Protein AF-T1BFG1-F1 (afdb_monomer_lite)

Structure (mmCIF, N/CA/C/O backbone):
data_AF-T1BFG1-F1
#
_entry.id   AF-T1BFG1-F1
#
loop_
_atom_site.group_PDB
_atom_site.id
_atom_site.type_symbol
_atom_site.label_atom_id
_atom_site.label_alt_id
_atom_site.label_comp_id
_atom_site.label_asym_id
_atom_site.label_entity_id
_atom_site.label_seq_id
_atom_site.pdbx_PDB_ins_code
_atom_site.Cartn_x
_atom_site.Cartn_y
_atom_site.Cartn_z
_atom_site.occupancy
_atom_site.B_iso_or_equiv
_atom_site.auth_seq_id
_atom_site.auth_comp_id
_atom_site.auth_asym_id
_atom_site.auth_atom_id
_atom_site.pdbx_PDB_model_num
ATOM 1 N N . TYR A 1 1 ? 4.285 -3.691 -16.766 1.00 89.69 1 TYR A N 1
ATOM 2 C CA . TYR A 1 1 ? 3.322 -4.599 -16.116 1.00 89.69 1 TYR A CA 1
ATOM 3 C C . TYR A 1 1 ? 1.892 -4.158 -16.398 1.00 89.69 1 TYR A C 1
ATOM 5 O O . TYR A 1 1 ? 1.257 -4.828 -17.195 1.00 89.69 1 TYR A O 1
ATOM 13 N N . CYS A 1 2 ? 1.431 -3.013 -15.870 1.00 93.19 2 CYS A N 1
ATOM 14 C CA . CYS A 1 2 ? 0.023 -2.581 -15.947 1.00 93.19 2 CYS A CA 1
ATOM 15 C C . CYS A 1 2 ? -0.568 -2.592 -17.368 1.00 93.19 2 CYS A C 1
ATOM 17 O O . CYS A 1 2 ? -1.592 -3.225 -17.583 1.00 93.19 2 CYS A O 1
ATOM 19 N N . LEU A 1 3 ? 0.135 -2.016 -18.354 1.00 92.94 3 LEU A N 1
ATOM 20 C CA . LEU A 1 3 ? -0.290 -2.038 -19.765 1.00 92.94 3 LEU A CA 1
ATOM 21 C C . LEU A 1 3 ? -0.513 -3.460 -20.305 1.00 92.94 3 LEU A C 1
ATOM 23 O O . LEU A 1 3 ? -1.530 -3.730 -20.931 1.00 92.94 3 LEU A O 1
ATOM 27 N N . ASN A 1 4 ? 0.409 -4.384 -20.024 1.00 95.75 4 ASN A N 1
ATOM 28 C CA . ASN A 1 4 ? 0.302 -5.776 -20.476 1.00 95.75 4 ASN A CA 1
ATOM 29 C C . ASN A 1 4 ? -0.800 -6.546 -19.735 1.00 95.75 4 ASN A C 1
ATOM 31 O O . ASN 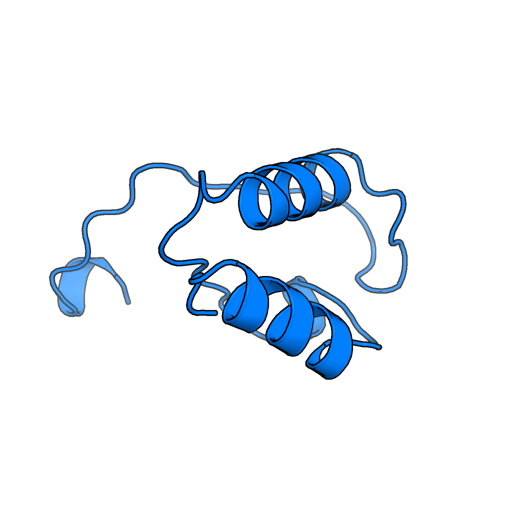A 1 4 ? -1.307 -7.529 -20.260 1.00 95.75 4 ASN A O 1
ATOM 35 N N . ALA A 1 5 ? -1.150 -6.111 -18.523 1.00 93.50 5 ALA A N 1
ATOM 36 C CA . ALA A 1 5 ? -2.222 -6.683 -17.716 1.00 93.50 5 ALA A CA 1
ATOM 37 C C . ALA A 1 5 ? -3.598 -6.049 -18.007 1.00 93.50 5 ALA A C 1
ATOM 39 O O . ALA A 1 5 ? -4.577 -6.424 -17.371 1.00 93.50 5 ALA A O 1
ATOM 40 N N . GLY A 1 6 ? -3.685 -5.080 -18.930 1.00 94.81 6 GLY A N 1
ATOM 41 C CA . GLY A 1 6 ? -4.924 -4.345 -19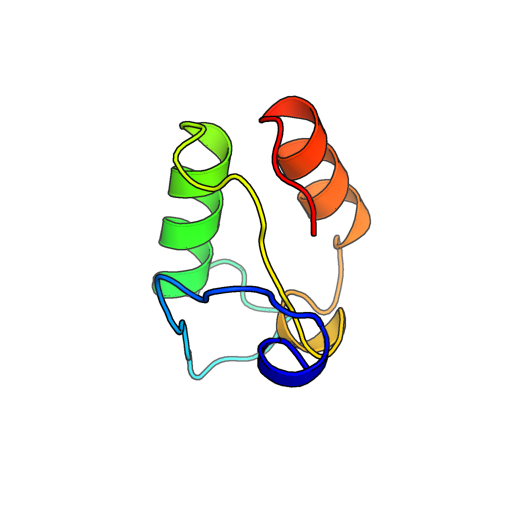.207 1.00 94.81 6 GLY A CA 1
ATOM 42 C C . GLY A 1 6 ? -5.377 -3.440 -18.057 1.00 94.81 6 GLY A C 1
ATOM 43 O O . GLY A 1 6 ? -6.541 -3.057 -18.003 1.00 94.81 6 GLY A O 1
ATOM 44 N N . ILE A 1 7 ? -4.472 -3.107 -17.132 1.00 94.62 7 ILE A N 1
ATOM 45 C CA . ILE A 1 7 ? -4.760 -2.251 -15.982 1.00 94.62 7 ILE A CA 1
ATOM 46 C C . ILE A 1 7 ? -4.507 -0.796 -16.383 1.00 94.62 7 ILE A C 1
ATOM 48 O O . ILE A 1 7 ? -3.365 -0.417 -16.674 1.00 94.62 7 ILE A O 1
ATOM 52 N N . ALA A 1 8 ? -5.566 0.013 -16.377 1.00 95.06 8 ALA A N 1
ATOM 53 C CA . ALA A 1 8 ? -5.457 1.465 -16.458 1.00 95.06 8 ALA A CA 1
ATOM 54 C C . ALA A 1 8 ? -4.918 2.007 -15.127 1.00 95.06 8 ALA A C 1
ATOM 56 O O . ALA A 1 8 ? -5.344 1.570 -14.063 1.00 95.06 8 ALA A O 1
ATOM 57 N N . VAL A 1 9 ? -3.944 2.914 -15.193 1.00 95.12 9 VAL A N 1
ATOM 58 C CA . VAL A 1 9 ? -3.342 3.537 -14.007 1.00 95.12 9 VAL A CA 1
ATOM 59 C C . VAL A 1 9 ? -3.815 4.979 -13.936 1.00 95.12 9 VAL A C 1
ATOM 61 O O . VAL A 1 9 ? -3.509 5.752 -14.844 1.00 95.12 9 VAL A O 1
ATOM 64 N N . ASP A 1 10 ? -4.521 5.332 -12.865 1.00 96.25 10 ASP A N 1
ATOM 65 C CA . ASP A 1 10 ? -5.030 6.691 -12.651 1.00 96.25 10 ASP A CA 1
ATOM 66 C C . ASP A 1 10 ? -3.932 7.660 -12.193 1.00 96.25 10 ASP A C 1
ATOM 68 O O . ASP A 1 10 ? -3.884 8.810 -12.628 1.00 96.25 10 ASP A O 1
ATOM 72 N N . GLU A 1 11 ? -3.014 7.197 -11.338 1.00 96.06 11 GLU A N 1
ATOM 73 C CA . GLU A 1 11 ? -1.973 8.036 -10.745 1.00 96.06 11 GLU A CA 1
ATOM 74 C C . GLU A 1 11 ? -0.652 7.282 -10.538 1.00 96.06 11 GLU A C 1
ATOM 76 O O . GLU A 1 11 ? -0.624 6.126 -10.117 1.00 96.06 11 GLU A O 1
ATOM 81 N N . TRP A 1 12 ? 0.464 7.975 -10.786 1.00 94.88 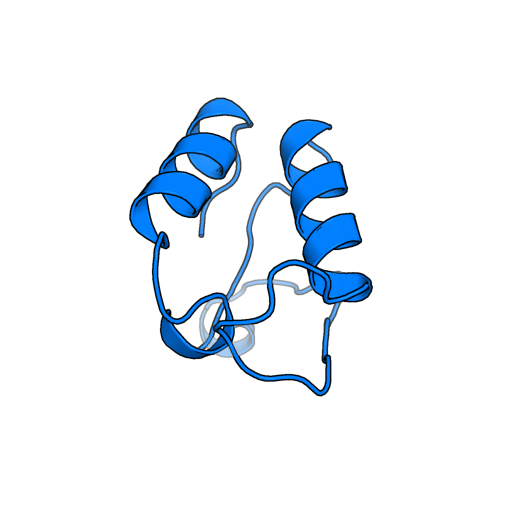12 TRP A N 1
ATOM 82 C CA . TRP A 1 12 ? 1.813 7.501 -10.476 1.00 94.88 12 TRP A CA 1
ATOM 83 C C . TRP A 1 12 ? 2.391 8.281 -9.295 1.00 94.88 12 TRP A C 1
ATOM 85 O O . TRP A 1 12 ? 2.555 9.501 -9.362 1.00 94.88 12 TRP A O 1
ATOM 95 N N . ILE A 1 13 ? 2.745 7.574 -8.219 1.00 93.75 13 ILE A N 1
ATOM 96 C CA . ILE A 1 13 ? 3.289 8.176 -6.998 1.00 93.75 13 ILE A CA 1
ATOM 97 C C . ILE A 1 13 ? 4.765 7.804 -6.853 1.00 93.75 13 ILE A C 1
ATOM 99 O O . ILE A 1 13 ? 5.118 6.649 -6.629 1.00 93.75 13 ILE A O 1
ATOM 103 N N . GLU A 1 14 ? 5.636 8.810 -6.911 1.00 93.56 14 GLU A N 1
ATOM 104 C CA . GLU A 1 14 ? 7.073 8.660 -6.662 1.00 93.56 14 GLU A CA 1
ATOM 105 C C . GLU A 1 14 ? 7.528 9.532 -5.494 1.00 93.56 14 GLU A C 1
ATOM 107 O O . GLU A 1 14 ? 7.180 10.715 -5.413 1.00 93.56 14 GLU A O 1
ATOM 112 N N . GLU A 1 15 ? 8.343 8.976 -4.600 1.00 92.88 15 GLU A N 1
ATOM 113 C CA . GLU A 1 15 ? 8.851 9.694 -3.436 1.00 92.88 15 GLU A CA 1
ATOM 114 C C . GLU A 1 15 ? 10.287 9.303 -3.085 1.00 92.88 15 GLU A C 1
ATOM 116 O O . GLU A 1 15 ? 10.641 8.124 -3.030 1.00 92.88 15 GLU A O 1
ATOM 121 N N . ILE A 1 16 ? 11.107 10.311 -2.782 1.00 90.25 16 ILE A N 1
ATOM 122 C CA . ILE A 1 16 ? 12.476 10.123 -2.307 1.00 90.25 16 ILE A CA 1
ATOM 123 C C . ILE A 1 16 ? 12.456 9.940 -0.788 1.00 90.25 16 ILE A C 1
ATOM 125 O O . ILE A 1 16 ? 12.033 10.818 -0.038 1.00 90.25 16 ILE A O 1
ATOM 129 N N . GLY A 1 17 ? 12.958 8.799 -0.326 1.00 88.44 17 GLY A N 1
ATOM 130 C CA . GLY A 1 17 ? 13.124 8.489 1.089 1.00 88.44 17 GLY A CA 1
ATOM 131 C C . GLY A 1 17 ? 13.305 6.990 1.312 1.00 88.44 17 GLY A C 1
ATOM 132 O O . GLY A 1 17 ? 12.948 6.178 0.464 1.00 88.44 17 GLY A O 1
ATOM 133 N N . GLY A 1 18 ? 13.888 6.609 2.448 1.00 88.81 18 GLY A N 1
ATOM 134 C CA . GLY A 1 18 ? 14.082 5.196 2.776 1.00 88.81 18 GLY A CA 1
ATOM 135 C C . GLY A 1 18 ? 12.774 4.518 3.184 1.00 88.81 18 GLY A C 1
ATOM 136 O O . GLY A 1 18 ? 11.965 5.126 3.881 1.00 88.81 18 GLY A O 1
ATOM 137 N N . GLY A 1 19 ? 12.606 3.236 2.851 1.00 87.81 19 GLY A N 1
ATOM 138 C CA . GLY A 1 19 ? 11.425 2.446 3.237 1.00 87.81 19 GLY A CA 1
ATOM 139 C C . GLY A 1 19 ? 11.245 2.240 4.753 1.00 87.81 19 GLY A C 1
ATOM 140 O O . GLY A 1 19 ? 10.257 1.659 5.174 1.00 87.81 19 GLY A O 1
ATOM 141 N N . MET A 1 20 ? 12.184 2.698 5.589 1.00 92.62 20 MET A N 1
ATOM 142 C CA . MET A 1 20 ? 12.038 2.735 7.055 1.00 92.62 20 MET A CA 1
ATOM 143 C C . MET A 1 20 ? 11.427 4.055 7.552 1.00 92.62 20 MET A C 1
ATOM 145 O O . MET A 1 20 ? 11.112 4.186 8.731 1.00 92.62 20 MET A O 1
ATOM 149 N N . ASN A 1 21 ? 11.289 5.058 6.678 1.00 93.56 21 ASN A N 1
ATOM 150 C CA . ASN A 1 21 ? 10.722 6.349 7.032 1.00 93.56 21 ASN A CA 1
ATOM 151 C C . ASN A 1 21 ? 9.218 6.379 6.726 1.00 93.56 21 ASN A C 1
ATOM 153 O O . ASN A 1 21 ? 8.799 6.667 5.603 1.00 93.56 21 ASN A O 1
ATOM 157 N N . PHE A 1 22 ? 8.416 6.144 7.761 1.00 92.88 22 PHE A N 1
ATOM 158 C CA . PHE A 1 22 ? 6.955 6.244 7.706 1.00 92.88 22 PHE A CA 1
ATOM 159 C C . PHE A 1 22 ? 6.440 7.690 7.705 1.00 92.88 22 PHE A C 1
ATOM 161 O O . PHE A 1 22 ? 5.260 7.909 7.484 1.00 92.88 22 PHE A O 1
ATOM 168 N N . LYS A 1 23 ? 7.302 8.695 7.921 1.00 94.88 23 LYS A N 1
ATOM 169 C CA . LYS A 1 23 ? 6.929 10.125 7.903 1.00 94.88 23 LYS A CA 1
ATOM 170 C C . LYS A 1 23 ? 7.067 10.770 6.523 1.00 94.88 23 LYS A C 1
ATOM 172 O O . LYS A 1 23 ? 7.028 11.992 6.389 1.00 94.88 23 LYS A O 1
ATOM 177 N N . ARG A 1 24 ? 7.312 9.953 5.505 1.00 95.81 24 ARG A N 1
ATOM 178 C CA . ARG A 1 24 ? 7.327 10.368 4.109 1.00 95.81 24 ARG A CA 1
ATOM 179 C C . ARG A 1 24 ? 5.957 10.947 3.740 1.00 95.81 24 ARG A C 1
ATOM 181 O O . ARG A 1 24 ? 4.931 10.368 4.080 1.00 95.81 24 ARG A O 1
ATOM 188 N N . LYS A 1 25 ? 5.947 12.120 3.106 1.00 95.69 25 LYS A N 1
ATOM 189 C CA . LYS A 1 25 ? 4.728 12.911 2.903 1.00 95.69 25 LYS A CA 1
ATOM 190 C C . LYS A 1 25 ? 3.749 12.196 1.979 1.00 95.69 25 LYS A C 1
ATOM 192 O O . LYS A 1 25 ? 2.589 12.063 2.341 1.00 95.69 25 LYS A O 1
ATOM 197 N N . LYS A 1 26 ? 4.215 11.714 0.821 1.00 96.19 26 LYS A N 1
ATOM 198 C CA . LYS A 1 26 ? 3.339 11.020 -0.135 1.00 96.19 26 LYS A CA 1
ATOM 199 C C . LYS A 1 26 ? 2.926 9.651 0.387 1.00 96.19 26 LYS A C 1
ATOM 201 O O . LYS A 1 26 ? 1.785 9.265 0.177 1.00 96.19 26 LYS A O 1
ATOM 206 N N . PHE A 1 27 ? 3.808 8.957 1.109 1.00 95.56 27 PHE A N 1
ATOM 207 C CA . PHE A 1 27 ? 3.445 7.733 1.820 1.00 95.56 27 PHE A CA 1
ATOM 208 C C . PHE A 1 27 ? 2.300 7.962 2.816 1.00 95.56 27 PHE A C 1
ATOM 210 O O . PHE A 1 27 ? 1.313 7.242 2.754 1.00 95.56 27 PHE A O 1
ATOM 217 N N . LEU A 1 28 ? 2.390 8.969 3.693 1.00 96.38 28 LEU A N 1
ATOM 218 C CA . LEU A 1 28 ? 1.314 9.266 4.647 1.00 96.38 28 LEU A CA 1
ATOM 219 C C . LEU A 1 28 ? 0.007 9.610 3.929 1.00 96.38 28 LEU A C 1
ATOM 221 O O . LEU A 1 28 ? -1.016 9.010 4.228 1.00 96.38 28 LEU A O 1
ATOM 225 N N . THR A 1 29 ? 0.059 10.479 2.916 1.00 96.94 29 THR A N 1
ATOM 226 C CA . THR A 1 29 ? -1.122 10.805 2.105 1.00 96.94 29 THR A CA 1
ATOM 227 C C . THR A 1 29 ? -1.715 9.572 1.420 1.00 96.94 29 THR A C 1
ATOM 229 O O . THR A 1 29 ? -2.931 9.448 1.346 1.00 96.94 29 THR A O 1
ATOM 232 N N . LEU A 1 30 ? -0.888 8.641 0.936 1.00 96.50 30 LEU A N 1
ATOM 233 C CA . LEU A 1 30 ? -1.360 7.386 0.353 1.00 96.50 30 LEU A CA 1
ATOM 234 C C . LEU A 1 30 ? -2.086 6.520 1.393 1.00 96.50 30 LEU A C 1
ATOM 236 O O . LEU A 1 30 ? -3.168 6.021 1.105 1.00 96.50 30 LEU A O 1
ATOM 240 N N . ILE A 1 31 ? -1.520 6.365 2.592 1.00 96.12 31 ILE A N 1
ATOM 241 C CA . ILE A 1 31 ? -2.150 5.602 3.679 1.00 96.12 31 ILE A CA 1
ATOM 242 C C . ILE A 1 31 ? -3.466 6.248 4.125 1.00 96.12 31 ILE A C 1
ATOM 244 O O . ILE A 1 31 ? -4.442 5.539 4.367 1.00 96.12 31 ILE A O 1
ATOM 248 N N . ASP A 1 32 ? -3.527 7.578 4.191 1.00 97.06 32 ASP A N 1
ATOM 249 C CA . ASP A 1 32 ? -4.768 8.293 4.486 1.00 97.06 32 ASP A CA 1
ATOM 250 C C . ASP A 1 32 ? -5.821 8.007 3.408 1.00 97.06 32 ASP A C 1
ATOM 252 O O . ASP A 1 32 ? -6.938 7.619 3.734 1.00 97.06 32 ASP A O 1
ATOM 256 N N . ARG A 1 33 ? -5.472 8.111 2.121 1.00 97.19 33 ARG A N 1
ATOM 257 C CA . ARG A 1 33 ? -6.405 7.852 1.009 1.00 97.19 33 ARG A CA 1
ATOM 258 C C . ARG A 1 33 ? -6.908 6.410 0.966 1.00 97.19 33 ARG A C 1
ATOM 260 O O . ARG A 1 33 ? -8.083 6.192 0.689 1.00 97.19 33 ARG A O 1
ATOM 267 N N . ILE A 1 34 ? -6.049 5.439 1.283 1.00 96.94 34 ILE A N 1
ATOM 268 C CA . ILE A 1 34 ? -6.453 4.033 1.426 1.00 96.94 34 ILE A CA 1
ATOM 269 C C . ILE A 1 34 ? -7.510 3.903 2.524 1.00 96.94 34 ILE A C 1
ATOM 271 O O . ILE A 1 34 ? -8.575 3.364 2.259 1.00 96.94 34 ILE A O 1
ATOM 275 N N . GLN A 1 35 ? -7.266 4.464 3.713 1.00 95.69 35 GLN A N 1
ATOM 276 C CA . GLN A 1 35 ? -8.214 4.396 4.836 1.00 95.69 35 GLN A CA 1
ATOM 277 C C . GLN A 1 35 ? -9.553 5.095 4.554 1.00 95.69 35 GLN A C 1
ATOM 279 O O . GLN A 1 35 ? -10.575 4.715 5.119 1.00 95.69 35 GLN A O 1
ATOM 284 N N . HIS A 1 36 ? -9.567 6.109 3.685 1.00 97.00 36 HIS A N 1
ATOM 285 C CA . HIS A 1 36 ? -10.802 6.766 3.242 1.00 97.00 36 HIS A CA 1
ATOM 286 C C . HIS A 1 36 ? -11.527 6.004 2.116 1.00 97.00 36 HIS A C 1
ATOM 288 O O . HIS A 1 36 ? -12.575 6.457 1.659 1.00 97.00 36 HIS A O 1
ATOM 294 N N . GLY A 1 37 ? -10.996 4.861 1.662 1.00 95.56 37 GLY A N 1
ATOM 295 C CA . GLY A 1 37 ? -11.570 4.070 0.569 1.00 95.56 37 GLY A CA 1
ATOM 296 C C . GLY A 1 37 ? -11.416 4.722 -0.809 1.00 95.56 37 GLY A C 1
ATOM 297 O O . GLY A 1 37 ? -12.130 4.370 -1.742 1.00 95.56 37 GLY A O 1
ATOM 298 N N . GLU A 1 38 ? -10.503 5.686 -0.956 1.00 96.44 38 GLU A N 1
ATOM 299 C CA . GLU A 1 38 ? -10.269 6.396 -2.223 1.00 96.44 38 GLU A CA 1
ATOM 300 C C . GLU A 1 38 ? -9.346 5.627 -3.178 1.00 96.44 38 GLU A C 1
ATOM 302 O O . GLU A 1 38 ? -9.150 6.037 -4.323 1.00 96.44 38 GLU A O 1
ATOM 307 N N . VAL A 1 39 ? -8.730 4.544 -2.699 1.00 96.62 39 VAL A N 1
ATOM 308 C CA . VAL A 1 39 ? -7.799 3.716 -3.466 1.00 96.62 39 VAL A CA 1
ATOM 309 C C . VAL A 1 39 ? -8.325 2.290 -3.483 1.00 96.62 39 VAL A C 1
ATOM 311 O O . VAL A 1 39 ? -8.332 1.629 -2.453 1.00 96.62 39 VAL A O 1
ATOM 314 N N . GLU A 1 40 ? -8.730 1.817 -4.659 1.00 95.94 40 GLU A N 1
ATOM 315 C CA . GLU A 1 40 ? -9.173 0.430 -4.864 1.00 95.94 40 GLU A CA 1
ATOM 316 C C . GLU A 1 40 ? -7.985 -0.530 -5.026 1.00 95.94 40 GLU A C 1
ATOM 318 O O . GLU A 1 40 ? -8.015 -1.663 -4.549 1.00 95.94 40 GLU A O 1
ATOM 323 N N . ARG A 1 41 ? -6.917 -0.090 -5.703 1.00 95.88 41 ARG A N 1
ATOM 324 C CA . ARG A 1 41 ? -5.744 -0.925 -5.973 1.00 95.88 41 ARG A CA 1
ATOM 325 C C . ARG A 1 41 ? -4.448 -0.122 -5.931 1.00 95.88 41 ARG A C 1
ATOM 327 O O . ARG A 1 41 ? -4.301 0.875 -6.638 1.00 95.88 41 ARG A O 1
ATOM 334 N N . LEU A 1 42 ? -3.478 -0.591 -5.151 1.00 96.12 42 LEU A N 1
ATOM 335 C CA . LEU A 1 42 ? -2.140 -0.021 -5.022 1.00 96.12 42 LEU A CA 1
ATOM 336 C C . LEU A 1 42 ? -1.101 -0.942 -5.665 1.00 96.12 42 LEU A C 1
ATOM 338 O O . LEU A 1 42 ? -0.702 -1.938 -5.089 1.00 96.12 42 LEU A O 1
ATOM 342 N N . ILE A 1 43 ? -0.561 -0.566 -6.823 1.00 95.56 43 ILE A N 1
ATOM 343 C CA . ILE A 1 43 ? 0.459 -1.384 -7.495 1.00 95.56 43 ILE A CA 1
ATOM 344 C C . ILE A 1 43 ? 1.862 -0.942 -7.073 1.00 95.56 43 ILE A C 1
ATOM 346 O O . ILE A 1 43 ? 2.288 0.179 -7.358 1.00 95.56 43 ILE A O 1
ATOM 350 N N . VAL A 1 44 ? 2.624 -1.855 -6.464 1.00 93.88 44 VAL A N 1
ATOM 351 C CA . VAL A 1 44 ? 4.027 -1.627 -6.082 1.00 93.88 44 VAL A CA 1
ATOM 352 C C . VAL A 1 44 ? 4.964 -2.628 -6.750 1.00 93.88 44 VAL A C 1
ATOM 354 O O . VAL A 1 44 ? 4.695 -3.822 -6.814 1.00 93.88 44 VAL A O 1
ATOM 357 N N . ALA A 1 45 ? 6.116 -2.155 -7.233 1.00 90.19 45 ALA A N 1
ATOM 358 C CA . ALA A 1 45 ? 7.089 -3.029 -7.896 1.00 90.19 45 ALA A CA 1
ATOM 359 C C . ALA A 1 45 ? 7.692 -4.074 -6.938 1.00 90.19 45 ALA A C 1
ATOM 361 O O . ALA A 1 45 ? 7.913 -5.219 -7.320 1.00 90.19 45 ALA A O 1
ATOM 362 N N . HIS A 1 46 ? 7.967 -3.673 -5.692 1.00 88.62 46 HIS A N 1
ATOM 363 C CA . HIS A 1 46 ? 8.490 -4.539 -4.636 1.00 88.62 46 HIS A CA 1
ATOM 364 C C . HIS A 1 46 ? 8.031 -4.033 -3.268 1.00 88.62 46 HIS A C 1
ATOM 366 O O . HIS A 1 46 ? 8.011 -2.822 -3.043 1.00 88.62 46 HIS A O 1
ATOM 372 N N . LYS A 1 47 ? 7.778 -4.949 -2.323 1.00 90.69 47 LYS A N 1
ATOM 373 C CA . LYS A 1 47 ? 7.378 -4.615 -0.943 1.00 90.69 47 LYS A CA 1
ATOM 374 C C . LYS A 1 47 ? 8.326 -3.602 -0.278 1.00 90.69 47 LYS A C 1
ATOM 376 O O . LYS A 1 47 ? 7.860 -2.615 0.278 1.00 90.69 47 LYS A O 1
ATOM 381 N N . ASP A 1 48 ? 9.642 -3.767 -0.460 1.00 90.06 48 ASP A N 1
ATOM 382 C CA . ASP A 1 48 ? 10.682 -2.887 0.117 1.00 90.06 48 ASP A CA 1
ATOM 383 C C . ASP A 1 48 ? 10.636 -1.433 -0.402 1.00 90.06 48 ASP A C 1
ATOM 385 O O . ASP A 1 48 ? 11.138 -0.514 0.249 1.00 90.06 48 ASP A O 1
ATOM 389 N N . ARG A 1 49 ? 10.007 -1.193 -1.566 1.00 88.88 49 ARG A N 1
ATOM 390 C CA . ARG A 1 49 ? 9.777 0.165 -2.097 1.00 88.88 49 ARG A CA 1
ATOM 391 C C . ARG A 1 49 ? 8.654 0.884 -1.355 1.00 88.88 49 ARG A C 1
ATOM 393 O O . ARG A 1 49 ? 8.701 2.109 -1.237 1.00 88.88 49 ARG A O 1
ATOM 400 N N . LEU A 1 50 ? 7.673 0.129 -0.859 1.00 92.12 50 LEU A N 1
ATOM 401 C CA . LEU A 1 50 ? 6.590 0.660 -0.046 1.00 92.12 50 LEU A CA 1
ATOM 402 C C . LEU A 1 50 ? 7.079 0.870 1.385 1.00 92.12 50 LEU A C 1
ATOM 404 O O . LEU A 1 50 ? 7.126 2.010 1.840 1.00 92.12 50 LEU A O 1
ATOM 408 N N . VAL A 1 51 ? 7.512 -0.199 2.056 1.00 94.50 51 VAL A N 1
ATOM 409 C CA . VAL A 1 51 ? 8.045 -0.181 3.425 1.00 94.50 51 VAL A CA 1
ATOM 410 C C . VAL A 1 51 ? 9.064 -1.309 3.617 1.00 94.50 51 VAL A C 1
ATOM 412 O O . VAL A 1 51 ? 8.891 -2.403 3.088 1.00 94.50 51 VAL A O 1
ATOM 415 N N . ARG A 1 52 ? 10.123 -1.071 4.402 1.00 93.38 52 ARG A N 1
ATOM 416 C CA . ARG A 1 52 ? 11.117 -2.114 4.740 1.00 93.38 52 ARG A CA 1
ATOM 417 C C . ARG A 1 52 ? 10.610 -3.098 5.793 1.00 93.38 52 ARG A C 1
ATOM 419 O O . ARG A 1 52 ? 11.023 -4.250 5.820 1.00 93.38 52 ARG A O 1
ATOM 426 N N . PHE A 1 53 ? 9.738 -2.625 6.679 1.00 92.81 53 PHE A N 1
ATOM 427 C CA . PHE A 1 53 ? 9.136 -3.393 7.766 1.00 92.81 53 PHE A CA 1
ATOM 428 C C . PHE A 1 53 ? 7.661 -3.027 7.887 1.00 92.81 53 PHE A C 1
ATOM 430 O O . PHE A 1 53 ? 7.257 -1.956 7.444 1.00 92.81 53 PHE A O 1
ATOM 437 N N . GLY A 1 54 ? 6.859 -3.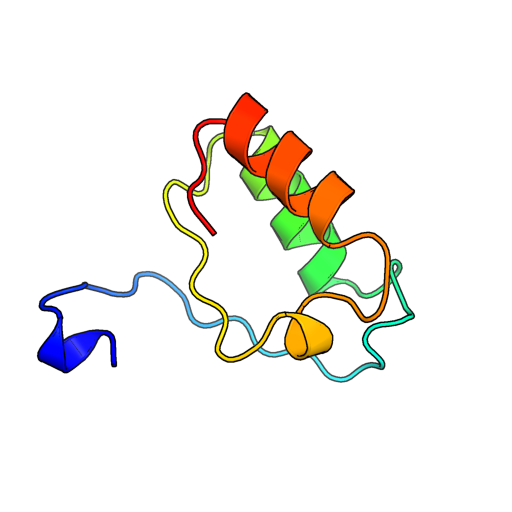901 8.493 1.00 92.19 54 GLY A N 1
ATOM 438 C CA . GLY A 1 54 ? 5.435 -3.633 8.695 1.00 92.19 54 GLY A CA 1
ATOM 439 C C . GLY A 1 54 ? 4.600 -3.690 7.415 1.00 92.19 54 GLY A C 1
ATOM 440 O O . GLY A 1 54 ? 3.505 -3.144 7.406 1.00 92.19 54 GLY A O 1
ATOM 441 N N . PHE A 1 55 ? 5.082 -4.346 6.350 1.00 94.94 55 PHE A N 1
ATOM 442 C CA . PHE A 1 55 ? 4.283 -4.554 5.136 1.00 94.94 55 PHE A CA 1
ATOM 443 C C . PHE A 1 55 ? 2.962 -5.255 5.456 1.00 94.94 55 PHE A C 1
ATOM 445 O O . PHE A 1 55 ? 1.925 -4.811 4.989 1.00 94.94 55 PHE A O 1
ATOM 452 N N . ASP A 1 56 ? 2.990 -6.285 6.303 1.00 95.69 56 ASP A N 1
ATOM 453 C CA . ASP A 1 56 ? 1.786 -7.043 6.664 1.00 95.69 56 ASP A CA 1
ATOM 454 C C . ASP A 1 56 ? 0.750 -6.167 7.386 1.00 95.69 56 ASP A C 1
ATOM 456 O O . ASP A 1 56 ? -0.444 -6.314 7.158 1.00 95.69 56 ASP A O 1
ATOM 460 N N . LEU A 1 57 ? 1.200 -5.190 8.185 1.00 95.00 57 LEU A N 1
ATOM 461 C CA . LEU A 1 57 ? 0.311 -4.202 8.802 1.00 95.00 57 LEU A CA 1
ATOM 462 C C . LEU A 1 57 ? -0.326 -3.287 7.748 1.00 95.00 57 LEU A C 1
ATOM 464 O O . LEU A 1 57 ? -1.520 -3.023 7.814 1.00 95.00 57 LEU A O 1
ATOM 468 N N . ILE A 1 58 ? 0.454 -2.813 6.773 1.00 95.12 58 ILE A N 1
ATOM 469 C CA . ILE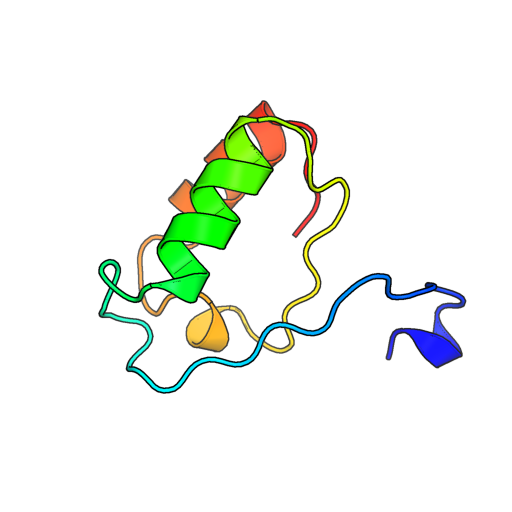 A 1 58 ? -0.074 -1.977 5.684 1.00 95.12 58 ILE A CA 1
ATOM 470 C C . ILE A 1 58 ? -1.040 -2.774 4.794 1.00 95.12 58 ILE A C 1
ATOM 472 O O . ILE A 1 58 ? -2.077 -2.240 4.416 1.00 95.12 58 ILE A O 1
ATOM 476 N N . SER A 1 59 ? -0.734 -4.044 4.510 1.00 95.50 59 SER A N 1
ATOM 477 C CA . SER A 1 59 ? -1.618 -4.961 3.776 1.00 95.50 59 SER A CA 1
ATOM 478 C C . SER A 1 59 ? -2.946 -5.137 4.501 1.00 95.50 59 SER A C 1
ATOM 480 O O . SER A 1 59 ? -3.995 -4.988 3.892 1.00 95.50 59 SER A O 1
ATOM 482 N N . HIS A 1 60 ? -2.904 -5.360 5.816 1.00 96.56 60 HIS A N 1
ATOM 483 C CA . HIS A 1 60 ? -4.109 -5.506 6.625 1.00 96.56 60 HIS A CA 1
ATOM 484 C C . HIS A 1 60 ? -4.986 -4.244 6.605 1.00 96.56 60 HIS A C 1
ATOM 486 O O . HIS A 1 60 ? -6.183 -4.345 6.364 1.00 96.56 60 HIS A O 1
ATOM 492 N N . ILE A 1 61 ? -4.392 -3.055 6.776 1.00 95.88 61 ILE A N 1
ATOM 493 C CA . ILE A 1 61 ? -5.125 -1.775 6.709 1.00 95.88 61 ILE A CA 1
ATOM 494 C C . ILE A 1 61 ? -5.765 -1.576 5.327 1.00 95.88 61 ILE A C 1
ATOM 496 O O . ILE A 1 61 ? -6.895 -1.095 5.224 1.00 95.88 61 ILE A O 1
ATOM 500 N N . ALA A 1 62 ? -5.047 -1.933 4.259 1.00 96.69 62 ALA A N 1
ATOM 501 C CA . ALA A 1 62 ? -5.574 -1.848 2.904 1.00 96.69 62 ALA A CA 1
ATOM 502 C C . ALA A 1 62 ? -6.745 -2.814 2.692 1.00 96.69 62 ALA A C 1
ATOM 504 O O . ALA A 1 62 ? -7.797 -2.373 2.240 1.00 96.69 62 ALA A O 1
ATOM 505 N N . GLU A 1 63 ? -6.613 -4.073 3.110 1.00 96.69 63 GLU A N 1
ATOM 506 C CA . GLU A 1 63 ? -7.679 -5.077 3.027 1.00 96.69 63 GLU A CA 1
ATOM 507 C C . GLU A 1 63 ? -8.939 -4.653 3.795 1.00 96.69 63 GLU A C 1
ATOM 509 O O . GLU A 1 63 ? -10.043 -4.752 3.258 1.00 96.69 63 GLU A O 1
ATOM 514 N N . GLU A 1 64 ? -8.791 -4.116 5.012 1.00 97.06 64 GLU A N 1
ATOM 515 C CA . GLU A 1 64 ? -9.915 -3.579 5.797 1.00 97.06 64 GLU A CA 1
ATOM 516 C C . GLU A 1 64 ? -10.624 -2.418 5.090 1.00 97.06 64 GLU A C 1
ATOM 518 O O . GLU A 1 64 ? -11.834 -2.240 5.239 1.00 97.06 64 GLU A O 1
ATOM 523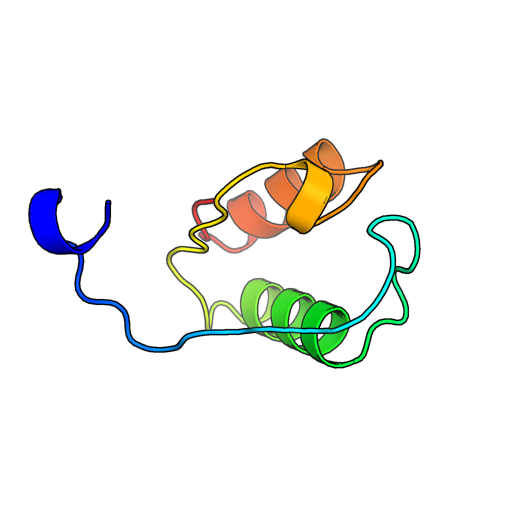 N N . SER A 1 65 ? -9.878 -1.654 4.291 1.00 96.38 65 SER A N 1
ATOM 524 C CA . SER A 1 65 ? -10.396 -0.523 3.518 1.00 96.38 65 SER A CA 1
ATOM 525 C C . SER A 1 65 ? -10.883 -0.919 2.115 1.00 96.38 65 SER A C 1
ATOM 527 O O . SER A 1 65 ? -11.301 -0.052 1.349 1.00 96.38 65 SER A O 1
ATOM 529 N N . GLY A 1 66 ? -10.833 -2.209 1.758 1.00 96.06 66 GLY A N 1
ATOM 530 C CA . GLY A 1 66 ? -11.210 -2.709 0.432 1.00 96.06 66 GLY A CA 1
ATOM 531 C C . GLY A 1 66 ? -10.185 -2.426 -0.674 1.00 96.06 66 GLY A C 1
ATOM 532 O O . GLY A 1 66 ? -10.542 -2.453 -1.848 1.00 96.06 66 GLY A O 1
ATOM 533 N N . CYS A 1 67 ? -8.931 -2.150 -0.310 1.00 96.88 67 CYS A N 1
ATOM 534 C CA . CYS A 1 67 ? -7.824 -1.879 -1.222 1.00 96.88 67 CYS A CA 1
ATOM 535 C C . CYS A 1 67 ? -6.938 -3.120 -1.423 1.00 96.88 67 CYS A C 1
ATOM 537 O O . CYS A 1 67 ? -6.493 -3.742 -0.458 1.00 96.88 67 CYS A O 1
ATOM 539 N N . GLU A 1 68 ? -6.636 -3.455 -2.679 1.00 95.19 68 GLU A N 1
ATOM 540 C CA . GLU A 1 68 ? -5.723 -4.544 -3.059 1.00 95.19 68 GLU A CA 1
ATOM 541 C C . GLU A 1 68 ? -4.301 -4.005 -3.319 1.00 95.19 68 GLU A C 1
ATOM 543 O O . GLU A 1 68 ? -4.136 -3.084 -4.121 1.00 95.19 68 GLU A O 1
ATOM 548 N N . ILE A 1 69 ? -3.268 -4.575 -2.678 1.00 92.19 69 ILE A N 1
ATOM 549 C CA . ILE A 1 69 ? -1.843 -4.207 -2.872 1.00 92.19 69 ILE A CA 1
ATOM 550 C C . ILE A 1 69 ? -1.093 -5.252 -3.709 1.00 92.19 69 ILE A C 1
ATOM 552 O O . ILE A 1 69 ? -1.091 -6.434 -3.301 1.00 92.19 69 ILE A O 1
#

Organism: NCBI:txid410659

Secondary structure (DSSP, 8-state):
-GGGGT---S------S-TT-TT-HHHHHHHHHHHTT--SB---S-HHHH-SS-HHHHHHHHHHTT-B-

InterPro domains:
  IPR006119 Resolvase, N-terminal catalytic domain [PF00239] (3-62)
  IPR006119 Resolvase, N-terminal catalytic domain [PS51736] (1-69)
  IPR036162 Resolvase-like, N-terminal catalytic domain superfamily [G3DSA:3.40.50.1390] (1-69)
  IPR036162 Resolvase-like, N-terminal catalytic domain superfamily [SSF53041] (2-62)
  IPR051491 Site-specific recombinase/transposase-related [PTHR36172] (3-69)

Foldseek 3Di:
DCVVVVHDDPDDDDFDDFLADCVTPVLVVVLVCLLVLVAQEDDDPDLRRNHPPCSVVSCVSNVVSNYYD

Radius of gyration: 11.9 Å; chains: 1; bounding box: 26×20×29 Å

Sequence (69 aa):
YCLNAGIAVDEWIEEIGGGMNFKRKKFLTLIDRIQHGEVERLIVAHKDRLVRFGFDLISHIAEESGCEI

pLDDT: mean 94.34, std 2.48, range [87.81, 97.19]